Protein AF-0000000077351532 (afdb_homodimer)

Foldseek 3Di:
DCDPVNLLVQLQVCLVVQNLVSNVVSLVVCVVVVHDDDPVSVVSSCVSNVVVD/DCDPVNLLVQLQVCLVVQNLVSNVVSLVVCVVVVHDDDPVSVVSSCVSNVVVD

Sequence (106 aa):
MISILSRSALISAYGRSGYCDEVIKVFETLKSSGLKPNLVAYNAVIDACGKWVMISILSRSALISAYGRSGYCDEVIKVFETLKSSGLKPNLVAYNAVIDACGKWV

Radius of gyration: 13.12 Å; Cα contacts (8 Å, |Δi|>4): 116; chains: 2; bounding box: 33×32×25 Å

Nearest PDB structures 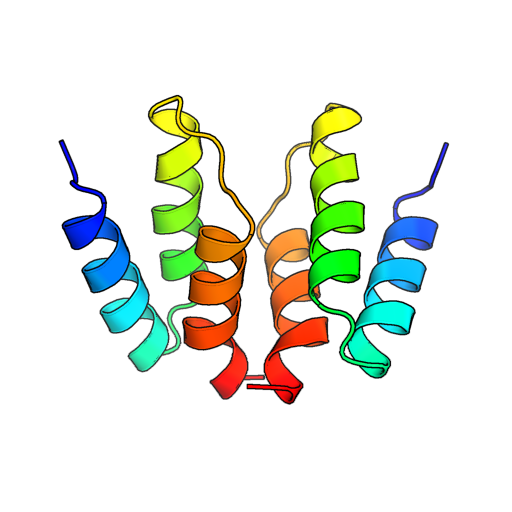(foldseek):
  4wn4-assembly2_B  TM=7.514E-01  e=8.492E-03  synthetic construct
  8rdj-assembly1_G  TM=8.083E-01  e=1.647E-02  Sinapis alba
  4pjs-assembly1_A  TM=7.666E-01  e=1.858E-02  unidentified
  4g26-assembly1_A  TM=7.262E-01  e=5.423E-01  Arabidopsis thaliana
  6tdu-assembly1_AJ  TM=6.831E-01  e=1.117E+00  Euglena gracilis

Structure (mmCIF, N/CA/C/O backbone):
data_AF-0000000077351532-model_v1
#
loop_
_entity.id
_entity.type
_entity.pdbx_description
1 polymer 'Uncharacterized protein'
#
loop_
_atom_site.group_PDB
_atom_site.id
_atom_site.type_symbol
_atom_site.label_atom_id
_atom_site.label_alt_id
_atom_site.label_comp_id
_atom_site.label_asym_id
_atom_site.label_entity_id
_atom_site.label_seq_id
_atom_site.pdbx_PDB_ins_code
_atom_site.Cartn_x
_atom_site.Cartn_y
_atom_site.Cartn_z
_atom_site.occupancy
_atom_site.B_iso_or_equiv
_atom_site.auth_seq_id
_atom_site.auth_comp_id
_atom_site.auth_asym_id
_atom_site.auth_atom_id
_atom_site.pdbx_PDB_model_num
ATOM 1 N N . MET A 1 1 ? 12.836 19.594 -3.705 1 54.72 1 MET A N 1
ATOM 2 C CA . MET A 1 1 ? 11.477 19.062 -3.807 1 54.72 1 MET A CA 1
ATOM 3 C C . MET A 1 1 ? 11.477 17.703 -4.516 1 54.72 1 MET A C 1
ATOM 5 O O . MET A 1 1 ? 11.961 17.594 -5.645 1 54.72 1 MET A O 1
ATOM 9 N N . ILE A 1 2 ? 11.477 16.734 -3.729 1 65.56 2 ILE A N 1
ATOM 10 C CA . ILE A 1 2 ? 11.508 15.445 -4.41 1 65.56 2 ILE A CA 1
ATOM 11 C C . ILE A 1 2 ? 10.305 15.328 -5.344 1 65.56 2 ILE A C 1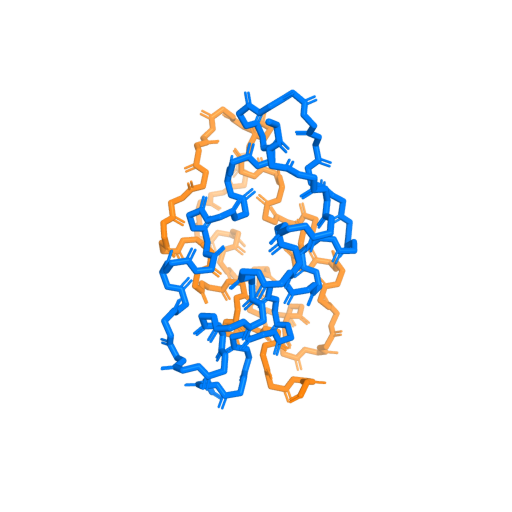
ATOM 13 O O . ILE A 1 2 ? 9.172 15.586 -4.938 1 65.56 2 ILE A O 1
ATOM 17 N N . SER A 1 3 ? 10.57 15.375 -6.656 1 79.75 3 SER A N 1
ATOM 18 C CA . SER A 1 3 ? 9.539 15.281 -7.688 1 79.75 3 SER A CA 1
ATOM 19 C C . SER A 1 3 ? 8.852 13.922 -7.656 1 79.75 3 SER A C 1
ATOM 21 O O . SER A 1 3 ? 9.312 13 -6.98 1 79.75 3 SER A O 1
ATOM 23 N N . ILE A 1 4 ? 7.668 13.93 -8.18 1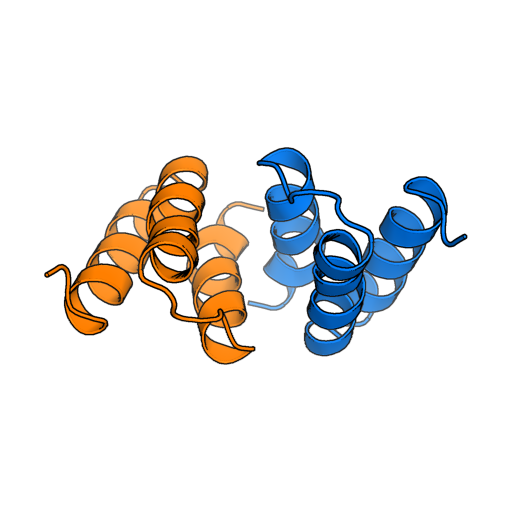 79.31 4 ILE A N 1
ATOM 24 C CA . ILE A 1 4 ? 6.934 12.68 -8.344 1 79.31 4 ILE A CA 1
ATOM 25 C C . ILE A 1 4 ? 7.824 11.648 -9.023 1 79.31 4 ILE A C 1
ATOM 27 O O . ILE A 1 4 ? 7.828 10.477 -8.641 1 79.31 4 ILE A O 1
ATOM 31 N N . LEU A 1 5 ? 8.617 12.102 -9.953 1 84.44 5 LEU A N 1
ATOM 32 C CA . LEU A 1 5 ? 9.539 11.227 -10.664 1 84.44 5 LEU A CA 1
ATOM 33 C C . LEU A 1 5 ? 10.594 10.656 -9.727 1 84.44 5 LEU A C 1
ATOM 35 O O . LEU A 1 5 ? 10.961 9.484 -9.828 1 84.44 5 LEU A O 1
ATOM 39 N N . SER A 1 6 ? 11.07 11.5 -8.883 1 90.88 6 SER A N 1
ATOM 40 C CA . SER A 1 6 ? 12.078 11.039 -7.926 1 90.88 6 SER A CA 1
ATOM 41 C C . SER A 1 6 ? 11.5 10.008 -6.965 1 90.88 6 SER A C 1
ATOM 43 O O . SER A 1 6 ? 12.156 9.008 -6.656 1 90.88 6 SER A O 1
ATOM 45 N N . ARG A 1 7 ? 10.289 10.25 -6.629 1 90.81 7 ARG A N 1
ATOM 46 C CA . ARG A 1 7 ? 9.656 9.312 -5.711 1 90.81 7 ARG A CA 1
ATOM 47 C C . ARG A 1 7 ? 9.445 7.949 -6.371 1 90.81 7 ARG A C 1
ATOM 49 O O . ARG A 1 7 ? 9.727 6.91 -5.773 1 90.81 7 ARG A O 1
ATOM 56 N N . SER A 1 8 ? 9.016 8.016 -7.625 1 91.94 8 SER A N 1
ATOM 57 C CA . SER A 1 8 ? 8.82 6.766 -8.352 1 91.94 8 SER A CA 1
ATOM 58 C C . SER A 1 8 ? 10.133 5.996 -8.484 1 91.94 8 SER A C 1
ATOM 60 O O . SER A 1 8 ? 10.156 4.773 -8.344 1 91.94 8 SER A O 1
ATOM 62 N N . ALA A 1 9 ? 11.203 6.738 -8.766 1 94.94 9 ALA A N 1
ATOM 63 C CA . ALA A 1 9 ? 12.523 6.113 -8.891 1 94.94 9 ALA A CA 1
ATOM 64 C C . ALA A 1 9 ? 12.961 5.496 -7.566 1 94.94 9 ALA A C 1
ATOM 66 O O . ALA A 1 9 ? 13.523 4.398 -7.543 1 94.94 9 ALA A O 1
ATOM 67 N N . LEU A 1 10 ? 12.727 6.168 -6.555 1 95.31 10 LEU A N 1
ATOM 68 C CA . LEU A 1 10 ? 13.078 5.676 -5.227 1 95.31 10 LEU A CA 1
ATOM 69 C C . LEU A 1 10 ? 12.258 4.445 -4.863 1 95.31 10 LEU A C 1
ATOM 71 O O . LEU A 1 10 ? 12.805 3.447 -4.387 1 95.31 10 LEU A O 1
ATOM 75 N N . ILE A 1 11 ? 10.977 4.516 -5.168 1 95.69 11 ILE A N 1
ATOM 76 C CA . ILE A 1 11 ? 10.094 3.389 -4.922 1 95.69 11 ILE A CA 1
ATOM 77 C C . ILE A 1 11 ? 10.578 2.168 -5.699 1 95.69 11 ILE A C 1
ATOM 79 O O . ILE A 1 11 ? 10.68 1.07 -5.145 1 95.69 11 ILE A O 1
ATOM 83 N N . SER A 1 12 ? 10.953 2.402 -6.898 1 96.25 12 SER A N 1
ATOM 84 C CA . SER A 1 12 ? 11.438 1.307 -7.73 1 96.25 12 SER A CA 1
ATOM 85 C C . SER A 1 12 ? 12.758 0.758 -7.207 1 96.25 12 SER A C 1
ATOM 87 O O . SER A 1 12 ? 12.945 -0.458 -7.133 1 96.25 12 SER A O 1
ATOM 89 N N . ALA A 1 13 ? 13.68 1.513 -6.918 1 96.69 13 ALA A N 1
ATOM 90 C CA . ALA A 1 13 ? 15 1.094 -6.449 1 96.69 13 ALA A CA 1
ATOM 91 C C . ALA A 1 13 ? 14.898 0.29 -5.156 1 96.69 13 ALA A C 1
ATOM 93 O O . ALA A 1 13 ? 15.445 -0.809 -5.059 1 96.69 13 ALA A O 1
ATOM 94 N N . TYR A 1 14 ? 14.242 0.859 -4.207 1 96.88 14 TYR A N 1
ATOM 95 C CA . TYR A 1 14 ? 14.078 0.169 -2.934 1 96.88 14 TYR A CA 1
ATOM 96 C C . TYR A 1 14 ? 13.25 -1.104 -3.107 1 96.88 14 TYR A C 1
ATOM 98 O O . TYR A 1 14 ? 13.586 -2.146 -2.541 1 96.88 14 TYR A O 1
ATOM 106 N N . GLY A 1 15 ? 12.188 -1.009 -3.873 1 96.81 15 GLY A N 1
ATOM 107 C CA . GLY A 1 15 ? 11.336 -2.164 -4.113 1 96.81 15 GLY A CA 1
ATOM 108 C C . GLY A 1 15 ? 12.07 -3.312 -4.785 1 96.81 15 GLY A C 1
ATOM 109 O O . GLY A 1 15 ? 11.852 -4.477 -4.449 1 96.81 15 GLY A O 1
ATOM 110 N N . ARG A 1 16 ? 12.914 -3.02 -5.688 1 95.56 16 ARG A N 1
ATOM 111 C CA . ARG A 1 16 ? 13.688 -4.039 -6.387 1 95.56 16 ARG A CA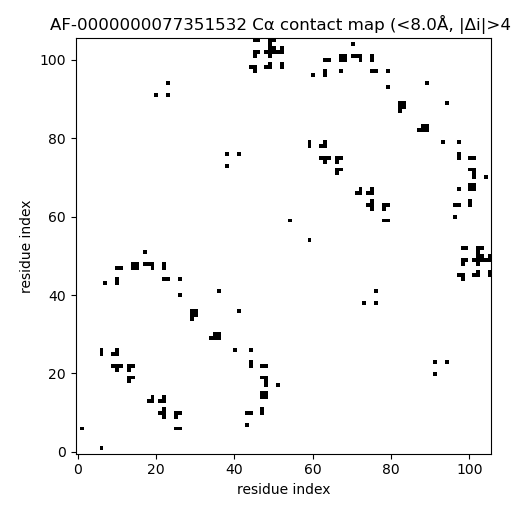 1
ATOM 112 C C . ARG A 1 16 ? 14.617 -4.777 -5.426 1 95.56 16 ARG A C 1
ATOM 114 O O . ARG A 1 16 ? 14.883 -5.965 -5.605 1 95.56 16 ARG A O 1
ATOM 121 N N . SER A 1 17 ? 14.953 -4.129 -4.41 1 96.56 17 SER A N 1
ATOM 122 C CA . SER A 1 17 ? 15.906 -4.703 -3.465 1 96.56 17 SER A CA 1
ATOM 123 C C . SER A 1 17 ? 15.195 -5.305 -2.26 1 96.56 17 SER A C 1
ATOM 125 O O . SER A 1 17 ? 15.836 -5.723 -1.295 1 96.56 17 SER A O 1
ATOM 127 N N . GLY A 1 18 ? 13.891 -5.164 -2.168 1 95.75 18 GLY A N 1
ATOM 128 C CA . GLY A 1 18 ? 13.117 -5.746 -1.082 1 95.75 18 GLY A CA 1
ATOM 129 C C . GLY A 1 18 ? 13.023 -4.84 0.131 1 95.75 18 GLY A C 1
ATOM 130 O O . GLY A 1 18 ? 12.633 -5.285 1.215 1 95.75 18 GLY A O 1
ATOM 131 N N . TYR A 1 19 ? 13.469 -3.711 -0.006 1 96.75 19 TYR A N 1
ATOM 132 C CA . TYR A 1 19 ? 13.375 -2.734 1.074 1 96.75 19 TYR A CA 1
ATOM 133 C C . TYR A 1 19 ? 11.992 -2.088 1.104 1 96.75 19 TYR A C 1
ATOM 135 O O . TYR A 1 19 ? 11.867 -0.875 0.925 1 96.75 19 TYR A O 1
ATOM 143 N N . CYS A 1 20 ? 11.016 -2.793 1.448 1 97.06 20 CYS A N 1
ATOM 144 C CA . CYS A 1 20 ? 9.633 -2.338 1.367 1 97.06 20 CYS A CA 1
ATOM 145 C C . CYS A 1 20 ? 9.328 -1.303 2.445 1 97.06 20 CYS A C 1
ATOM 147 O O . CYS A 1 20 ? 8.531 -0.389 2.229 1 97.06 20 CYS A O 1
ATOM 149 N N . ASP A 1 21 ? 10 -1.396 3.561 1 96.38 21 ASP A N 1
ATOM 150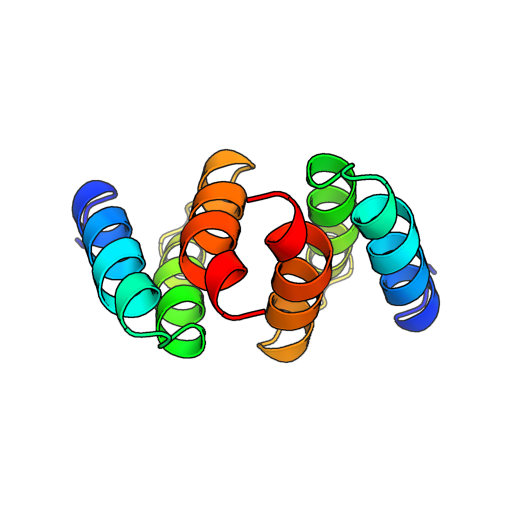 C CA . ASP A 1 21 ? 9.852 -0.363 4.582 1 96.38 21 ASP A CA 1
ATOM 151 C C . ASP A 1 21 ? 10.266 1.005 4.043 1 96.38 21 ASP A C 1
ATOM 153 O O . ASP A 1 21 ? 9.609 2.01 4.316 1 96.38 21 ASP A O 1
ATOM 157 N N . GLU A 1 22 ? 11.375 0.952 3.314 1 96.81 22 GLU A N 1
ATOM 158 C CA . GLU A 1 22 ? 11.836 2.195 2.705 1 96.81 22 GLU A CA 1
ATOM 159 C C . GLU A 1 22 ? 10.859 2.688 1.644 1 96.81 22 GLU A C 1
ATOM 161 O O . GLU A 1 22 ? 10.641 3.895 1.5 1 96.81 22 GLU A O 1
ATOM 166 N N . VAL A 1 23 ? 10.297 1.776 0.871 1 97.19 23 VAL A N 1
ATOM 167 C CA . VAL A 1 23 ? 9.289 2.135 -0.123 1 97.19 23 VAL A CA 1
ATOM 168 C C . VAL A 1 23 ? 8.125 2.855 0.557 1 97.19 23 VAL A C 1
ATOM 170 O O . VAL A 1 23 ? 7.676 3.904 0.086 1 97.19 23 VAL A O 1
ATOM 173 N N . ILE A 1 24 ? 7.691 2.391 1.716 1 95.69 24 ILE A N 1
ATOM 174 C CA . ILE A 1 24 ? 6.574 2.955 2.463 1 95.69 24 ILE A CA 1
ATOM 175 C C . ILE A 1 24 ? 6.953 4.336 2.992 1 95.69 24 ILE A C 1
ATOM 177 O O . ILE A 1 24 ? 6.145 5.266 2.951 1 95.69 24 ILE A O 1
ATOM 181 N N . LYS A 1 25 ? 8.188 4.48 3.432 1 94.62 25 LYS A N 1
ATOM 182 C CA . LYS A 1 25 ? 8.648 5.773 3.928 1 94.62 25 LYS A CA 1
ATOM 183 C C . LYS A 1 25 ? 8.617 6.828 2.826 1 94.62 25 LYS A C 1
ATOM 185 O O . LYS A 1 25 ? 8.203 7.965 3.059 1 94.62 25 LYS A O 1
ATOM 190 N N . VAL A 1 26 ? 9.125 6.441 1.64 1 94.31 26 VAL A N 1
ATOM 191 C CA . VAL A 1 26 ? 9.102 7.355 0.502 1 94.31 26 VAL A CA 1
ATOM 192 C C . VAL A 1 26 ? 7.652 7.719 0.167 1 94.31 26 VAL A C 1
ATOM 194 O O . VAL A 1 26 ? 7.34 8.883 -0.066 1 94.31 26 VAL A O 1
ATOM 197 N N . PHE A 1 27 ? 6.77 6.73 0.219 1 93.81 27 PHE A N 1
ATOM 198 C CA . PHE A 1 27 ? 5.355 6.922 -0.07 1 93.81 27 PHE A CA 1
ATOM 199 C C . PHE A 1 27 ? 4.723 7.875 0.937 1 93.81 27 PHE A C 1
ATOM 201 O O . PHE A 1 27 ? 3.902 8.719 0.568 1 93.81 27 PHE A O 1
ATOM 208 N N . GLU A 1 28 ? 5.086 7.84 2.107 1 91 28 GLU A N 1
ATOM 209 C CA . GLU A 1 28 ? 4.516 8.664 3.168 1 91 28 GLU A CA 1
ATOM 210 C C . GLU A 1 28 ? 4.945 10.125 3.023 1 91 28 GLU A C 1
ATOM 212 O O . GLU A 1 28 ? 4.266 11.031 3.516 1 91 28 GLU A O 1
ATOM 217 N N . THR A 1 29 ? 6.02 10.273 2.316 1 88.44 29 THR A N 1
ATOM 218 C CA . THR A 1 29 ? 6.465 11.641 2.082 1 88.44 29 THR A CA 1
ATOM 219 C C . THR A 1 29 ? 5.469 12.383 1.197 1 88.44 29 THR A C 1
ATOM 221 O O . THR A 1 29 ? 5.363 13.609 1.268 1 88.44 29 THR A O 1
ATOM 224 N N . LEU A 1 30 ? 4.73 11.609 0.388 1 86.12 30 LEU A N 1
ATOM 225 C CA . LEU A 1 30 ? 3.678 12.234 -0.404 1 86.12 30 LEU A CA 1
ATOM 226 C C . LEU A 1 30 ? 2.68 12.961 0.494 1 86.12 30 LEU A C 1
ATOM 228 O O . LEU A 1 30 ? 2.303 14.102 0.217 1 86.12 30 LEU A O 1
ATOM 232 N N . LYS A 1 31 ? 2.355 12.422 1.485 1 81.94 31 LYS A N 1
ATOM 233 C CA . LYS A 1 31 ? 1.384 12.984 2.42 1 81.94 31 LYS A CA 1
ATOM 234 C C . LYS A 1 31 ? 1.948 14.211 3.131 1 81.94 31 LYS A C 1
ATOM 236 O O . LYS A 1 31 ? 1.24 15.195 3.328 1 81.94 31 LYS A O 1
ATOM 241 N N . SER A 1 32 ? 3.16 14.047 3.461 1 84.12 32 SER A N 1
ATOM 242 C CA . SER A 1 32 ? 3.814 15.141 4.172 1 84.12 32 SER A CA 1
ATOM 243 C C . SER A 1 32 ? 3.971 16.359 3.281 1 84.12 32 SER A C 1
ATOM 245 O O . SER A 1 32 ? 4.109 17.484 3.775 1 84.12 32 SER A O 1
ATOM 247 N N . SER A 1 33 ? 3.941 16.156 2.031 1 86.44 33 SER A N 1
ATOM 248 C CA . SER A 1 33 ? 4.098 17.25 1.078 1 86.44 33 SER A CA 1
ATOM 249 C C . SER A 1 33 ? 2.75 17.875 0.74 1 86.44 33 SER A C 1
ATOM 251 O O . SER A 1 33 ? 2.678 18.781 -0.094 1 86.44 33 SER A O 1
ATOM 253 N N . GLY A 1 34 ? 1.676 17.359 1.349 1 85.06 34 GLY A N 1
ATOM 254 C CA . GLY A 1 34 ? 0.34 17.891 1.119 1 85.06 34 GLY A CA 1
ATOM 255 C C . GLY A 1 34 ? -0.383 17.203 -0.027 1 85.06 34 GLY A C 1
ATOM 256 O O . GLY A 1 34 ? -1.462 17.641 -0.435 1 85.06 34 GLY A O 1
ATOM 257 N N . LEU A 1 35 ? 0.32 16.359 -0.597 1 84.69 35 LEU A N 1
ATOM 258 C CA . LEU A 1 35 ? -0.307 15.547 -1.635 1 84.69 35 LEU A CA 1
ATOM 259 C C . LEU A 1 35 ? -1.036 14.359 -1.025 1 84.69 35 LEU A C 1
ATOM 261 O O . LEU A 1 35 ? -0.726 13.938 0.093 1 84.69 35 LEU A O 1
ATOM 265 N N . LYS A 1 36 ? -2.094 13.961 -1.603 1 84.06 36 LYS A N 1
ATOM 266 C CA . LYS A 1 36 ? -2.826 12.773 -1.165 1 84.06 36 LYS A CA 1
ATOM 267 C C . LYS A 1 36 ? -2.533 11.586 -2.07 1 84.06 36 LYS A C 1
ATOM 269 O O . LYS A 1 36 ? -2.648 11.68 -3.293 1 84.06 36 LYS A O 1
ATOM 274 N N . PRO A 1 37 ? -2.141 10.531 -1.396 1 89.38 37 PRO A N 1
ATOM 275 C CA . PRO A 1 37 ? -1.958 9.359 -2.252 1 89.38 37 PRO A CA 1
ATOM 276 C C . PRO A 1 37 ? -3.25 8.922 -2.938 1 89.38 37 PRO A C 1
ATOM 278 O O . PRO A 1 37 ? -4.324 8.984 -2.336 1 89.38 37 PRO A O 1
ATOM 281 N N . ASN A 1 38 ? -3.121 8.633 -4.273 1 90.69 38 ASN A N 1
ATOM 282 C CA . ASN A 1 38 ? -4.238 8.078 -5.031 1 90.69 38 ASN A CA 1
ATOM 283 C C . ASN A 1 38 ? -4.008 6.609 -5.379 1 90.69 38 ASN A C 1
ATOM 285 O O . ASN A 1 38 ? -3.02 6.012 -4.949 1 90.69 38 ASN A O 1
ATOM 289 N N . LEU A 1 39 ? -4.9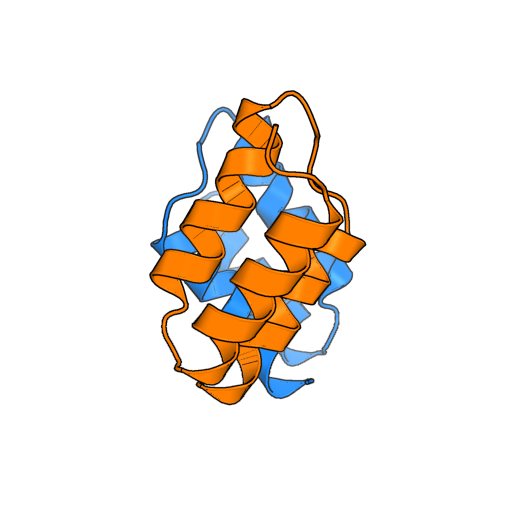02 6.059 -6.062 1 93 39 LEU A N 1
ATOM 290 C CA . LEU A 1 39 ? -4.859 4.641 -6.395 1 93 39 LEU A CA 1
ATOM 291 C C . LEU A 1 39 ? -3.568 4.293 -7.129 1 93 39 LEU A C 1
ATOM 293 O O . LEU A 1 39 ? -2.988 3.227 -6.906 1 93 39 LEU A O 1
ATOM 297 N N . VAL A 1 40 ? -3.117 5.215 -7.855 1 92.44 40 VAL A N 1
ATOM 298 C CA . VAL A 1 40 ? -1.906 5 -8.641 1 92.44 40 VAL A CA 1
ATOM 299 C C . VAL A 1 40 ? -0.704 4.871 -7.707 1 92.44 40 VAL A C 1
ATOM 301 O O . VAL A 1 40 ? 0.138 3.988 -7.883 1 92.44 40 VAL A O 1
ATOM 304 N N . ALA A 1 41 ? -0.619 5.734 -6.793 1 93.5 41 ALA A N 1
ATOM 305 C CA . ALA A 1 41 ? 0.478 5.715 -5.832 1 93.5 41 ALA A CA 1
ATOM 306 C C . ALA A 1 41 ? 0.467 4.426 -5.016 1 93.5 41 ALA A C 1
ATOM 308 O O . ALA A 1 41 ? 1.505 3.783 -4.84 1 93.5 41 ALA A O 1
ATOM 309 N N . TYR A 1 42 ? -0.743 4.035 -4.613 1 94.31 42 TYR A N 1
ATOM 310 C CA . TYR A 1 42 ? -0.857 2.791 -3.859 1 94.31 42 TYR A CA 1
ATOM 311 C C . TYR A 1 42 ? -0.457 1.595 -4.715 1 94.31 42 TYR A C 1
ATOM 313 O O . TYR A 1 42 ? 0.242 0.693 -4.246 1 94.31 42 TYR A O 1
ATOM 321 N N . ASN A 1 43 ? -0.844 1.593 -5.957 1 95 43 ASN A N 1
ATOM 322 C CA . ASN A 1 43 ? -0.499 0.499 -6.855 1 95 43 ASN A CA 1
ATOM 323 C C . ASN A 1 43 ? 1.008 0.415 -7.086 1 95 43 ASN A C 1
ATOM 325 O O . ASN A 1 43 ? 1.562 -0.68 -7.203 1 95 43 ASN A O 1
ATOM 329 N N . ALA A 1 44 ? 1.622 1.547 -7.195 1 95.06 44 ALA A N 1
ATOM 330 C CA . ALA A 1 44 ? 3.072 1.568 -7.367 1 95.06 44 ALA A CA 1
ATOM 331 C C . ALA A 1 44 ? 3.775 0.896 -6.191 1 95.06 44 ALA A C 1
ATOM 333 O O . ALA A 1 44 ? 4.734 0.144 -6.379 1 95.06 44 ALA A O 1
ATOM 334 N N . VAL A 1 45 ? 3.244 1.162 -5.031 1 96.12 45 VAL A N 1
ATOM 335 C CA . VAL A 1 45 ? 3.822 0.579 -3.826 1 96.12 45 VAL A CA 1
ATOM 336 C C . VAL A 1 45 ? 3.602 -0.932 -3.826 1 96.12 45 VAL A C 1
ATOM 338 O O . VAL A 1 45 ? 4.523 -1.701 -3.541 1 96.12 45 VAL A O 1
ATOM 341 N N . ILE A 1 46 ? 2.4 -1.37 -4.172 1 96.62 46 ILE A N 1
ATOM 342 C CA . ILE A 1 46 ? 2.062 -2.789 -4.215 1 96.62 46 ILE A CA 1
ATOM 343 C C . ILE A 1 46 ? 2.912 -3.488 -5.273 1 96.62 46 ILE A C 1
ATOM 345 O O . ILE A 1 46 ? 3.457 -4.566 -5.027 1 96.62 46 ILE A O 1
ATOM 349 N N . ASP A 1 47 ? 3.059 -2.895 -6.387 1 96.69 47 ASP A N 1
ATOM 350 C CA . ASP A 1 47 ? 3.861 -3.449 -7.473 1 96.69 47 ASP A CA 1
ATOM 351 C C . ASP A 1 47 ? 5.324 -3.586 -7.059 1 96.69 47 ASP A C 1
ATOM 353 O O . ASP A 1 47 ? 5.969 -4.598 -7.352 1 96.69 47 ASP A O 1
ATOM 357 N N . ALA A 1 48 ? 5.812 -2.658 -6.484 1 97.19 48 ALA A N 1
ATOM 358 C CA . ALA A 1 48 ? 7.223 -2.619 -6.102 1 97.19 48 ALA A CA 1
ATOM 359 C C . ALA A 1 48 ? 7.523 -3.65 -5.016 1 97.19 48 ALA A C 1
ATOM 361 O O . ALA A 1 48 ? 8.586 -4.277 -5.027 1 97.19 48 ALA A O 1
ATOM 362 N N . CYS A 1 49 ? 6.617 -3.863 -4.105 1 97.31 49 CYS A N 1
ATOM 363 C CA . CYS A 1 49 ? 6.891 -4.691 -2.938 1 97.31 49 CYS A CA 1
ATOM 364 C C . CYS A 1 49 ? 6.199 -6.047 -3.053 1 97.31 49 CYS A C 1
ATOM 366 O O . CYS A 1 49 ? 6.562 -6.996 -2.359 1 97.31 49 CYS A O 1
ATOM 368 N N . GLY A 1 50 ? 5.176 -6.211 -3.918 1 96.44 50 GLY A N 1
ATOM 369 C CA . GLY A 1 50 ? 4.371 -7.418 -4.02 1 96.44 50 GLY A CA 1
ATOM 370 C C . GLY A 1 50 ? 5.18 -8.648 -4.391 1 96.44 50 GLY A C 1
ATOM 371 O O . GLY A 1 50 ? 4.836 -9.766 -3.998 1 96.44 50 GLY A O 1
ATOM 372 N N . LYS A 1 51 ? 6.336 -8.555 -5.039 1 93.62 51 LYS A N 1
ATOM 373 C CA . LYS A 1 51 ? 7.164 -9.664 -5.492 1 93.62 51 LYS A CA 1
ATOM 374 C C . LYS A 1 51 ? 7.855 -10.352 -4.32 1 93.62 51 LYS A C 1
ATOM 376 O O . LYS A 1 51 ? 8.312 -11.492 -4.438 1 93.62 51 LYS A O 1
ATOM 381 N N . TRP A 1 52 ? 7.859 -9.719 -3.197 1 93.12 52 TRP A N 1
ATOM 382 C CA . TRP A 1 52 ? 8.578 -10.25 -2.043 1 93.12 52 TRP A CA 1
ATOM 383 C C . TRP A 1 52 ? 7.629 -10.961 -1.088 1 93.12 52 TRP A C 1
ATOM 385 O O . TRP A 1 52 ? 8.047 -11.438 -0.031 1 93.12 52 TRP A O 1
ATOM 395 N N . VAL A 1 53 ? 6.363 -11.039 -1.479 1 84.88 53 VAL A N 1
ATOM 396 C CA . VAL A 1 53 ? 5.391 -11.703 -0.621 1 84.88 53 VAL A CA 1
ATOM 397 C C . VAL A 1 53 ? 4.785 -12.898 -1.355 1 84.88 53 VAL A C 1
ATOM 399 O O . VAL A 1 53 ? 4.797 -12.945 -2.588 1 84.88 53 VAL A O 1
ATOM 402 N N . MET B 1 1 ? -18.656 1.145 14.031 1 54.41 1 MET B N 1
ATOM 403 C CA . MET B 1 1 ? -17.203 1.394 14.062 1 54.41 1 MET B CA 1
ATOM 404 C C . MET B 1 1 ? -16.438 0.202 13.5 1 54.41 1 MET B C 1
ATOM 406 O O . MET B 1 1 ? -16.547 -0.912 14.016 1 54.41 1 ME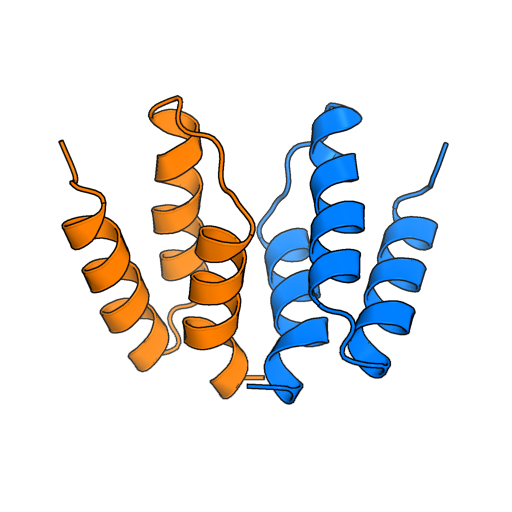T B O 1
ATOM 410 N N . ILE B 1 2 ? -16.172 0.323 12.273 1 65.69 2 ILE B N 1
ATOM 411 C CA . ILE B 1 2 ? -15.445 -0.827 11.742 1 65.69 2 ILE B CA 1
ATOM 412 C C . ILE B 1 2 ? -14.156 -1.039 12.523 1 65.69 2 ILE B C 1
ATOM 414 O O . ILE B 1 2 ? -13.391 -0.095 12.742 1 65.69 2 ILE B O 1
ATOM 418 N N . SER B 1 3 ? -14.102 -2.123 13.32 1 79.94 3 SER B N 1
ATOM 419 C CA . SER B 1 3 ? -12.953 -2.475 14.141 1 79.94 3 SER B CA 1
ATOM 420 C C . SER B 1 3 ? -11.734 -2.803 13.281 1 79.94 3 SER B C 1
ATOM 422 O O . SER B 1 3 ? -11.859 -2.963 12.062 1 79.94 3 SER B O 1
ATOM 424 N N . ILE B 1 4 ? -10.609 -2.652 13.883 1 79.19 4 ILE B N 1
ATOM 425 C CA . ILE B 1 4 ? -9.367 -3.049 13.227 1 79.19 4 ILE B CA 1
ATOM 426 C C . ILE B 1 4 ? -9.5 -4.469 12.688 1 79.19 4 ILE B C 1
ATOM 428 O O . ILE B 1 4 ? -9.047 -4.762 11.578 1 79.19 4 ILE B O 1
ATOM 432 N N . LEU B 1 5 ? -10.18 -5.297 13.422 1 84.38 5 LEU B N 1
ATOM 433 C CA . LEU B 1 5 ? -10.406 -6.676 13.016 1 84.38 5 LEU B CA 1
ATOM 434 C C . LEU B 1 5 ? -11.266 -6.734 11.75 1 84.38 5 LEU B C 1
ATOM 436 O O . LEU B 1 5 ? -11.016 -7.555 10.867 1 84.38 5 LEU B O 1
ATOM 440 N N . SER B 1 6 ? -12.258 -5.898 11.734 1 90.94 6 SER B N 1
ATOM 441 C CA . SER B 1 6 ? -13.125 -5.867 10.562 1 90.94 6 SER B CA 1
ATOM 442 C C . SER B 1 6 ? -12.375 -5.398 9.328 1 90.94 6 SER B C 1
ATOM 444 O O . SER B 1 6 ? -12.547 -5.953 8.234 1 90.94 6 SER B O 1
ATOM 446 N N . ARG B 1 7 ? -11.508 -4.496 9.57 1 90.75 7 ARG B N 1
ATOM 447 C CA . ARG B 1 7 ? -10.734 -3.98 8.445 1 90.75 7 ARG B CA 1
ATOM 448 C C . ARG B 1 7 ? -9.781 -5.043 7.906 1 90.75 7 ARG B C 1
ATOM 450 O O . ARG B 1 7 ? -9.695 -5.238 6.691 1 90.75 7 ARG B O 1
ATOM 457 N N . SER B 1 8 ? -9.164 -5.742 8.836 1 92.06 8 SER B N 1
ATOM 458 C CA . SER B 1 8 ? -8.258 -6.805 8.406 1 92.06 8 SER B CA 1
ATOM 459 C C . SER B 1 8 ? -9.008 -7.883 7.625 1 92.06 8 SER B C 1
ATOM 461 O O . SER B 1 8 ? -8.5 -8.391 6.617 1 92.06 8 SER B O 1
ATOM 463 N N . ALA B 1 9 ? -10.203 -8.219 8.109 1 94.88 9 ALA B N 1
ATOM 464 C CA . ALA B 1 9 ? -11.023 -9.211 7.418 1 94.88 9 ALA B CA 1
ATOM 465 C C . ALA B 1 9 ? -11.414 -8.734 6.023 1 94.88 9 ALA B C 1
ATOM 467 O O . ALA B 1 9 ? -11.406 -9.508 5.066 1 94.88 9 ALA B O 1
ATOM 468 N N . LEU B 1 10 ? -11.75 -7.543 5.945 1 95.31 10 LEU B N 1
ATOM 469 C CA . LEU B 1 10 ? -12.133 -6.957 4.664 1 95.31 10 LEU B CA 1
ATOM 470 C C . LEU B 1 10 ? -10.945 -6.918 3.707 1 95.31 10 LEU B C 1
ATOM 472 O O . LEU B 1 10 ? -11.07 -7.297 2.541 1 95.31 10 LEU B O 1
ATOM 476 N N . ILE B 1 11 ? -9.805 -6.527 4.246 1 95.69 11 ILE B N 1
ATOM 477 C CA . ILE B 1 11 ? -8.578 -6.496 3.453 1 95.69 11 ILE B CA 1
ATOM 478 C C . ILE B 1 11 ? -8.266 -7.895 2.926 1 95.69 11 ILE B C 1
ATOM 480 O O . ILE B 1 11 ? -7.984 -8.07 1.738 1 95.69 11 ILE B O 1
ATOM 484 N N . SER B 1 12 ? -8.438 -8.836 3.773 1 96.25 12 SER B N 1
ATOM 485 C CA . SER B 1 12 ? -8.164 -10.219 3.375 1 96.25 12 SER B CA 1
ATOM 486 C C . SER B 1 12 ? -9.172 -10.695 2.336 1 96.25 12 SER B C 1
ATOM 488 O O . SER B 1 12 ? -8.797 -11.328 1.346 1 96.25 12 SER B O 1
ATOM 490 N N . ALA B 1 13 ? -10.375 -10.523 2.516 1 96.62 13 ALA B N 1
ATOM 491 C CA . ALA B 1 13 ? -11.422 -10.984 1.609 1 96.62 13 ALA B CA 1
ATOM 492 C C . ALA B 1 13 ? -11.258 -10.375 0.222 1 96.62 13 ALA B C 1
ATOM 494 O O . ALA B 1 13 ? -11.25 -11.086 -0.782 1 96.62 13 ALA B O 1
ATOM 495 N N . TYR B 1 14 ? -11.156 -9.094 0.19 1 96.88 14 TYR B N 1
ATOM 496 C CA . TYR B 1 14 ? -10.984 -8.406 -1.087 1 96.88 14 TYR B CA 1
ATOM 497 C C . TYR B 1 14 ? -9.656 -8.789 -1.734 1 96.88 14 TYR B C 1
ATOM 499 O O . TYR B 1 14 ? -9.602 -9.039 -2.941 1 96.88 14 TYR B O 1
ATOM 507 N N . GLY B 1 15 ? -8.609 -8.828 -0.931 1 96.75 15 GLY B N 1
ATOM 508 C CA . GLY B 1 15 ? -7.297 -9.188 -1.445 1 96.75 15 GLY B CA 1
ATOM 509 C C . GLY B 1 15 ? -7.254 -10.586 -2.041 1 96.75 15 GLY B C 1
ATOM 510 O O . GLY B 1 15 ? -6.613 -10.805 -3.068 1 96.75 15 GLY B O 1
ATOM 511 N N . ARG B 1 16 ? -7.93 -11.484 -1.45 1 95.38 16 ARG B N 1
ATOM 512 C CA . ARG B 1 16 ? -7.977 -12.859 -1.946 1 95.38 16 ARG B CA 1
ATOM 513 C C . ARG B 1 16 ? -8.656 -12.922 -3.309 1 95.38 16 ARG B C 1
ATOM 515 O O . ARG B 1 16 ? -8.312 -13.773 -4.137 1 95.38 16 ARG B O 1
ATOM 522 N N . SER B 1 17 ? -9.477 -12.008 -3.551 1 96.5 17 SER B N 1
ATOM 523 C CA . SER B 1 17 ? -10.25 -12.016 -4.789 1 96.5 17 SER B CA 1
ATOM 524 C C . SER B 1 17 ? -9.633 -11.094 -5.832 1 96.5 17 SER B C 1
ATOM 526 O O . SER B 1 17 ? -10.219 -10.867 -6.891 1 96.5 17 SER B O 1
ATOM 528 N N . GLY B 1 18 ? -8.578 -10.367 -5.492 1 95.75 18 GLY B N 1
ATOM 529 C CA . GLY B 1 18 ? -7.895 -9.492 -6.434 1 95.75 18 GLY B CA 1
ATOM 530 C C . GLY B 1 18 ? -8.492 -8.102 -6.508 1 95.75 18 GLY B C 1
ATOM 531 O O . GLY B 1 18 ? -8.211 -7.348 -7.438 1 95.75 18 GLY B O 1
ATOM 532 N N . TYR B 1 19 ? -9.359 -7.844 -5.672 1 96.69 19 TYR B N 1
ATOM 533 C CA . TYR B 1 19 ? -9.961 -6.52 -5.609 1 96.69 19 TYR B CA 1
ATOM 534 C C . TYR B 1 19 ? -9.078 -5.555 -4.832 1 96.69 19 TYR B C 1
ATOM 536 O O . TYR B 1 19 ? -9.477 -5.035 -3.787 1 96.69 19 TYR B O 1
ATOM 544 N N . CYS B 1 20 ? -7.988 -5.195 -5.352 1 97.06 20 CYS B N 1
ATOM 545 C CA . CYS B 1 20 ? -6.988 -4.406 -4.641 1 97.06 20 CYS B CA 1
ATOM 546 C C . CYS B 1 20 ? -7.449 -2.961 -4.48 1 97.06 20 CYS B C 1
ATOM 548 O O . CYS B 1 20 ? -7.133 -2.311 -3.484 1 97.06 20 CYS B O 1
ATOM 550 N N . ASP B 1 21 ? -8.242 -2.48 -5.406 1 96.44 21 ASP B N 1
ATOM 551 C CA . ASP B 1 21 ? -8.82 -1.147 -5.246 1 96.44 21 ASP B CA 1
ATOM 552 C C . ASP B 1 21 ? -9.68 -1.066 -3.986 1 96.44 21 ASP B C 1
ATOM 554 O O . ASP B 1 21 ? -9.633 -0.069 -3.262 1 96.44 21 ASP B O 1
ATOM 558 N N . GLU B 1 22 ? -10.438 -2.15 -3.82 1 96.88 22 GLU B N 1
ATOM 559 C CA . GLU B 1 22 ? -11.266 -2.205 -2.619 1 96.88 22 GLU B CA 1
ATOM 560 C C . GLU B 1 22 ? -10.406 -2.301 -1.361 1 96.88 22 GLU B C 1
ATOM 562 O O . GLU B 1 22 ? -10.734 -1.717 -0.328 1 96.88 22 GLU B O 1
ATOM 567 N N . VAL B 1 23 ? -9.336 -3.062 -1.427 1 97.12 23 VAL B N 1
ATOM 568 C CA . VAL B 1 23 ? -8.406 -3.164 -0.305 1 97.12 23 VAL B CA 1
ATOM 569 C C . VAL B 1 23 ? -7.891 -1.776 0.066 1 97.12 23 VAL B C 1
ATOM 571 O O . VAL B 1 23 ? -7.875 -1.406 1.243 1 97.12 23 VAL B O 1
ATOM 574 N N . ILE B 1 24 ? -7.559 -0.947 -0.902 1 95.62 24 ILE B N 1
ATOM 575 C CA . ILE B 1 24 ? -7.027 0.396 -0.699 1 95.62 24 ILE B CA 1
ATOM 576 C C . ILE B 1 24 ? -8.102 1.293 -0.094 1 95.62 24 ILE B C 1
ATOM 578 O O . ILE B 1 24 ? -7.824 2.088 0.807 1 95.62 24 ILE B O 1
ATOM 582 N N . LYS B 1 25 ? -9.336 1.12 -0.555 1 94.75 25 LYS B N 1
ATOM 583 C CA . LYS B 1 25 ? -10.43 1.915 -0.016 1 94.75 25 LYS B CA 1
ATOM 584 C C . LYS B 1 25 ? -10.641 1.629 1.469 1 94.75 25 LYS B C 1
ATOM 586 O O . LYS B 1 25 ? -10.852 2.551 2.26 1 94.75 25 LYS B O 1
ATOM 591 N N . VAL B 1 26 ? -10.625 0.332 1.812 1 94.25 26 VAL B N 1
ATOM 592 C CA . VAL B 1 26 ? -10.766 -0.049 3.215 1 94.25 26 VAL B CA 1
ATOM 593 C C . VAL B 1 26 ? -9.609 0.537 4.023 1 94.25 26 VAL B C 1
ATOM 595 O O . VAL B 1 26 ? -9.812 1.083 5.109 1 94.25 26 VAL B O 1
ATOM 598 N N . PHE B 1 27 ? -8.414 0.48 3.467 1 93.69 27 PHE B N 1
ATOM 599 C CA . PHE B 1 27 ? -7.211 1.003 4.113 1 93.69 27 PHE B CA 1
ATOM 600 C C . PHE B 1 27 ? -7.328 2.506 4.336 1 93.69 27 PHE B C 1
ATOM 602 O O . PHE B 1 27 ? -6.922 3.02 5.379 1 93.69 27 PHE B O 1
ATOM 609 N N . GLU B 1 28 ? -7.895 3.213 3.496 1 91.06 28 GLU B N 1
ATOM 610 C CA . GLU B 1 28 ? -8.023 4.664 3.574 1 91.06 28 GLU B CA 1
ATOM 611 C C . GLU B 1 28 ? -9.016 5.074 4.656 1 91.06 28 GLU B C 1
ATOM 613 O O . GLU B 1 28 ? -8.945 6.188 5.184 1 91.06 28 GLU B O 1
ATOM 618 N N . THR B 1 29 ? -9.852 4.121 4.957 1 88.62 29 THR B N 1
ATOM 619 C CA . THR B 1 29 ? -10.805 4.414 6.027 1 88.62 29 THR B CA 1
ATOM 620 C C . THR B 1 29 ? -10.078 4.562 7.363 1 88.62 29 THR B C 1
ATOM 622 O O . THR B 1 29 ? -10.562 5.262 8.258 1 88.62 29 THR B O 1
ATOM 625 N N . LEU B 1 30 ? -8.914 3.895 7.453 1 86.31 30 LEU B N 1
ATOM 626 C CA . LEU B 1 30 ? -8.109 4.082 8.656 1 86.31 30 LEU B CA 1
ATOM 627 C C . LEU B 1 30 ? -7.766 5.555 8.852 1 86.31 30 LEU B C 1
ATOM 629 O O . LEU B 1 30 ? -7.887 6.082 9.961 1 86.31 30 LEU B O 1
ATOM 633 N N . LYS B 1 31 ? -7.461 6.168 7.914 1 82.06 31 LYS B N 1
ATOM 634 C CA . LYS B 1 31 ? -7.074 7.574 7.961 1 82.06 31 LYS B CA 1
ATOM 635 C C . LYS B 1 31 ? -8.266 8.469 8.289 1 82.06 31 LYS B C 1
ATOM 637 O O . LYS B 1 31 ? -8.148 9.414 9.062 1 82.06 31 LYS B O 1
ATOM 642 N N . SER B 1 32 ? -9.312 8.102 7.684 1 84.5 32 SER B N 1
ATOM 643 C CA . SER B 1 32 ? -10.523 8.883 7.891 1 84.5 32 SER B CA 1
ATOM 644 C C . SER B 1 32 ? -11.031 8.758 9.32 1 84.5 32 SER B C 1
ATOM 646 O O . SER B 1 32 ? -11.758 9.625 9.805 1 84.5 32 SER B O 1
ATOM 648 N N . SER B 1 33 ? -10.641 7.715 9.953 1 86.69 33 SER B N 1
ATOM 649 C CA . SER B 1 33 ? -11.07 7.477 11.328 1 86.69 33 SER B CA 1
ATOM 650 C C . SER B 1 33 ? -10.125 8.141 12.328 1 86.69 33 SER B C 1
ATOM 652 O O . SER B 1 33 ? -10.297 8.008 13.539 1 86.69 33 SER B O 1
ATOM 654 N N . GLY B 1 34 ? -9.094 8.828 11.805 1 84.81 34 GLY B N 1
ATOM 655 C CA . GLY B 1 34 ? -8.141 9.523 12.656 1 84.81 34 GLY B CA 1
ATOM 656 C C . GLY B 1 34 ? -6.949 8.664 13.039 1 84.81 34 GLY B C 1
ATOM 657 O O . GLY B 1 34 ? -6.125 9.062 13.867 1 84.81 34 GLY B O 1
ATOM 658 N N . LEU B 1 35 ? -7.043 7.516 12.617 1 84.81 35 LEU B N 1
ATOM 659 C CA . LEU B 1 35 ? -5.898 6.633 12.812 1 84.81 35 LEU B CA 1
ATOM 660 C C . LEU B 1 35 ? -4.855 6.84 11.719 1 84.81 35 LEU B C 1
ATOM 662 O O . LEU B 1 35 ? -5.176 7.344 10.641 1 84.81 35 LEU B O 1
ATOM 666 N N . LYS B 1 36 ? -3.643 6.66 12.039 1 84.19 36 LYS B N 1
ATOM 667 C CA . LYS B 1 36 ? -2.562 6.75 11.055 1 84.19 36 LYS B CA 1
ATOM 668 C C . LYS B 1 36 ? -2.066 5.363 10.656 1 84.19 36 LYS B C 1
ATOM 670 O O . LYS B 1 36 ? -1.735 4.547 11.516 1 84.19 36 LYS B O 1
ATOM 675 N N . PRO B 1 37 ? -2.088 5.18 9.367 1 89.31 37 PRO B N 1
ATOM 676 C CA . PRO B 1 37 ? -1.513 3.889 8.977 1 89.31 37 PRO B CA 1
ATOM 677 C C . PRO B 1 37 ? -0.043 3.754 9.367 1 89.31 37 PRO B C 1
ATOM 679 O O . PRO B 1 37 ? 0.711 4.727 9.297 1 89.31 37 PRO B O 1
ATOM 682 N N . ASN B 1 38 ? 0.28 2.557 9.953 1 90.75 38 ASN B N 1
ATOM 683 C CA . ASN B 1 38 ? 1.669 2.234 10.266 1 90.75 38 ASN B CA 1
ATOM 684 C C . ASN B 1 38 ? 2.217 1.155 9.328 1 90.75 38 ASN B C 1
ATOM 686 O O . ASN B 1 38 ? 1.536 0.737 8.391 1 90.75 38 ASN B O 1
ATOM 690 N N . LEU B 1 39 ? 3.406 0.773 9.547 1 93 39 LEU B N 1
ATOM 691 C CA . LEU B 1 39 ? 4.086 -0.186 8.68 1 93 39 LEU B CA 1
ATOM 692 C C . LEU B 1 39 ? 3.297 -1.489 8.594 1 93 39 LEU B C 1
ATOM 694 O O . LEU B 1 39 ? 3.229 -2.109 7.531 1 93 39 LEU B O 1
ATOM 698 N N . VAL B 1 40 ? 2.646 -1.766 9.641 1 92.44 40 VAL B N 1
ATOM 699 C CA . VAL B 1 40 ? 1.88 -3.006 9.703 1 92.44 40 VAL B CA 1
ATOM 700 C C . VAL B 1 40 ? 0.688 -2.922 8.75 1 92.44 40 VAL B C 1
ATOM 702 O O . VAL B 1 40 ? 0.406 -3.869 8.008 1 92.44 40 VAL B O 1
ATOM 705 N N . ALA B 1 41 ? 0.019 -1.865 8.805 1 93.5 41 ALA B N 1
ATOM 706 C CA . ALA B 1 41 ? -1.137 -1.657 7.938 1 93.5 41 ALA B CA 1
ATOM 707 C C . ALA B 1 41 ? -0.728 -1.678 6.469 1 93.5 41 ALA B C 1
ATOM 709 O O . ALA B 1 41 ? -1.373 -2.334 5.648 1 93.5 41 ALA B O 1
ATOM 710 N N . TYR B 1 42 ? 0.388 -1.021 6.191 1 94.38 42 TYR B N 1
ATOM 711 C CA . TYR B 1 42 ? 0.876 -1.014 4.816 1 94.38 42 TYR B CA 1
ATOM 712 C C . TYR B 1 42 ? 1.273 -2.416 4.371 1 94.38 42 TYR B C 1
ATOM 714 O O . TYR B 1 42 ? 0.974 -2.826 3.248 1 94.38 42 TYR B O 1
ATOM 722 N N . ASN B 1 43 ? 1.897 -3.164 5.23 1 95 43 ASN B N 1
ATOM 723 C CA . ASN B 1 43 ? 2.301 -4.527 4.906 1 95 43 ASN B CA 1
ATOM 724 C C . ASN B 1 43 ? 1.091 -5.422 4.648 1 95 43 ASN B C 1
ATOM 726 O O . ASN B 1 43 ? 1.136 -6.301 3.785 1 95 43 ASN B O 1
ATOM 730 N N . ALA B 1 44 ? 0.074 -5.215 5.438 1 95.12 44 ALA B N 1
ATOM 731 C CA . ALA B 1 44 ? -1.147 -5.992 5.238 1 95.12 44 ALA B CA 1
ATOM 732 C C . ALA B 1 44 ? -1.717 -5.766 3.84 1 95.12 44 ALA B C 1
ATOM 734 O O . ALA B 1 44 ? -2.156 -6.715 3.182 1 95.12 44 ALA B O 1
ATOM 735 N N . VAL B 1 45 ? -1.649 -4.543 3.432 1 96.19 45 VAL B N 1
ATOM 736 C CA . VAL B 1 45 ? -2.158 -4.195 2.107 1 96.19 45 VAL B CA 1
ATOM 737 C C . VAL B 1 45 ? -1.282 -4.836 1.034 1 96.19 45 VAL B C 1
ATOM 739 O O . VAL B 1 45 ? -1.792 -5.418 0.075 1 96.19 45 VAL B O 1
ATOM 742 N N . ILE B 1 46 ? 0.041 -4.766 1.19 1 96.69 46 ILE B N 1
ATOM 743 C CA . ILE B 1 46 ? 0.985 -5.34 0.238 1 96.69 46 ILE B CA 1
ATOM 744 C C . ILE B 1 46 ? 0.811 -6.855 0.188 1 96.69 46 ILE B C 1
ATOM 746 O O . ILE B 1 46 ? 0.775 -7.445 -0.893 1 96.69 46 ILE B O 1
ATOM 750 N N . ASP B 1 47 ? 0.66 -7.457 1.289 1 96.69 47 ASP B N 1
ATOM 751 C CA . ASP B 1 47 ? 0.463 -8.898 1.375 1 96.69 47 ASP B CA 1
ATOM 752 C C . ASP B 1 47 ? -0.833 -9.32 0.684 1 96.69 47 ASP B C 1
ATOM 754 O O . ASP B 1 47 ? -0.864 -10.32 -0.034 1 96.69 47 ASP B O 1
ATOM 758 N N . ALA B 1 48 ? -1.802 -8.648 0.912 1 97.19 48 ALA B N 1
ATOM 759 C CA . ALA B 1 48 ? -3.121 -8.984 0.382 1 97.19 48 ALA B CA 1
ATOM 760 C C . ALA B 1 48 ? -3.158 -8.82 -1.136 1 97.19 48 ALA B C 1
ATOM 762 O O . ALA B 1 48 ? -3.795 -9.609 -1.834 1 97.19 48 ALA B O 1
ATOM 763 N N . CYS B 1 49 ? -2.482 -7.844 -1.655 1 97.38 49 CYS B N 1
ATOM 764 C CA . CYS B 1 49 ? -2.605 -7.508 -3.07 1 97.38 49 CYS B CA 1
ATOM 765 C C . CYS B 1 49 ? -1.365 -7.945 -3.844 1 97.38 49 CYS B C 1
ATOM 767 O O . CYS B 1 49 ? -1.405 -8.07 -5.066 1 97.38 49 CYS B O 1
ATOM 769 N N . GLY B 1 50 ? -0.204 -8.195 -3.195 1 96.5 50 GLY B N 1
ATOM 770 C CA . GLY B 1 50 ? 1.063 -8.492 -3.844 1 96.5 50 GLY B CA 1
ATOM 771 C C . GLY B 1 50 ? 1.012 -9.742 -4.703 1 96.5 50 GLY B C 1
ATOM 772 O O . GLY B 1 50 ? 1.733 -9.852 -5.695 1 96.5 50 GLY B O 1
ATOM 773 N N . LYS B 1 51 ? 0.106 -10.711 -4.473 1 93.62 51 LYS B N 1
ATOM 774 C CA . LYS B 1 51 ? 0.001 -11.969 -5.199 1 93.62 51 LYS B CA 1
ATOM 775 C C . LYS B 1 51 ? -0.538 -11.75 -6.609 1 93.62 51 LYS B C 1
ATOM 777 O O . LYS B 1 51 ? -0.383 -12.609 -7.48 1 93.62 51 LYS B O 1
ATOM 782 N N . TRP B 1 52 ? -1.084 -10.617 -6.855 1 93.12 52 TRP B N 1
ATOM 783 C CA . TRP B 1 52 ? -1.721 -10.352 -8.141 1 93.12 52 TRP B CA 1
ATOM 784 C C . TRP B 1 52 ? -0.791 -9.562 -9.055 1 93.12 52 TRP B C 1
ATOM 786 O O . TRP B 1 52 ? -1.167 -9.203 -10.172 1 93.12 52 TRP B O 1
ATOM 796 N N . VAL B 1 53 ? 0.436 -9.32 -8.57 1 84.94 53 VAL B N 1
ATOM 797 C CA . VAL B 1 53 ? 1.389 -8.578 -9.383 1 84.94 53 VAL B CA 1
ATOM 798 C C . VAL B 1 53 ? 2.617 -9.438 -9.672 1 84.94 53 VAL B C 1
ATOM 800 O O . VAL B 1 53 ? 2.904 -10.383 -8.93 1 84.94 53 VAL B O 1
#

Secondary structure (DSSP, 8-state):
---HHHHHHHHHHHHHTT-HHHHHHHHHHHHHTTPPP-HHHHHHHHHHHHTT-/---HHHHHHHHHHHHHTT-HHHHHHHHHHHHHTTPPP-HHHHHHHHHHHHTT-

Organism: Vitis vinifera (NCBI:txid29760)

Solvent-accessible surface area (backbone atoms only — not comparable to full-atom values): 5863 Å² total; per-residue (Å²): 126,86,43,72,65,52,48,51,51,48,32,45,56,30,14,75,71,64,36,42,69,57,27,50,52,59,56,52,45,40,47,75,72,73,43,75,80,47,72,66,55,52,47,51,53,28,56,32,37,6,77,79,94,125,84,43,72,66,52,48,52,50,48,32,46,56,30,14,74,71,65,35,41,69,58,26,50,54,58,56,50,46,42,47,75,71,72,43,74,82,47,72,65,56,53,47,52,52,27,57,32,39,6,76,79,93

InterPro domains:
  IPR002885 Pentatricopeptide repeat [PF13041] (9-51)
  IPR002885 Pentatricopeptide repeat [PS51375] (3-37)
  IPR002885 Pentatricopeptide repeat [TIGR00756] (8-38)
  IPR011990 Tetratricopeptide-like helical domain superfamily [G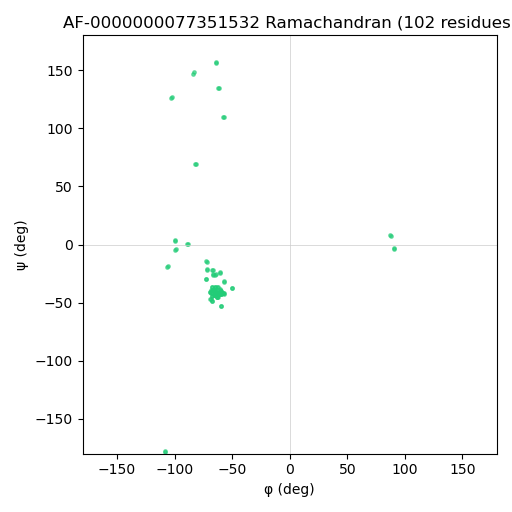3DSA:1.25.40.10] (2-52)

pLDDT: mean 91.1, std 7.97, range [54.41, 97.38]